Protein AF-A0A838VPT1-F1 (afdb_monomer_lite)

Foldseek 3Di:
DPDPPPQLDDPVRLVVLVPDPDDPVVSVVSSVVSSVVVVLVVLCVVVVHDSVPDDPVSVVVVVVVVD

pLDDT: mean 87.36, std 16.13, range [33.59, 97.81]

Sequence (67 aa):
MQQPSEQFLTLEESAKVDAALLSSPEKFLARLTMSSLKLLKHIAQESDVAIEDLTPQQVIAWFEKDG

Secondary structure (DSSP, 8-state):
-------SS-HHHHHHHHHSS--HHHHHHHHHHHHHHHHHHHHHHHTTS-GGG--HHHHHHHHHTT-

Structure (mmCIF, N/CA/C/O backbone):
data_AF-A0A838VPT1-F1
#
_entry.id   AF-A0A838VPT1-F1
#
loop_
_atom_site.group_PDB
_atom_site.id
_atom_site.type_symbol
_atom_site.label_atom_id
_atom_site.label_alt_id
_atom_site.label_comp_id
_atom_site.label_asym_id
_atom_site.label_entity_id
_atom_site.label_seq_id
_atom_site.pdbx_PDB_ins_code
_atom_site.Cartn_x
_atom_site.Cartn_y
_atom_site.Cartn_z
_atom_site.occupancy
_atom_site.B_iso_or_equiv
_atom_site.auth_seq_id
_atom_site.auth_comp_id
_atom_site.auth_asym_id
_atom_site.auth_atom_id
_atom_site.pdbx_PDB_model_num
ATOM 1 N N . MET A 1 1 ? 20.106 18.348 12.007 1.00 33.59 1 MET A N 1
ATOM 2 C CA . MET A 1 1 ? 19.752 16.928 12.190 1.00 33.59 1 MET A CA 1
ATOM 3 C C . MET A 1 1 ? 18.665 16.622 11.173 1.00 33.59 1 MET A C 1
ATOM 5 O O . MET A 1 1 ? 17.540 17.051 11.382 1.00 33.59 1 MET A O 1
ATOM 9 N N . GLN A 1 2 ? 19.007 16.039 10.020 1.00 38.78 2 GLN A N 1
ATOM 10 C CA . GLN A 1 2 ? 17.984 15.543 9.093 1.00 38.78 2 GLN A CA 1
ATOM 11 C C . GLN A 1 2 ? 17.272 14.402 9.822 1.00 38.78 2 GLN A C 1
ATOM 13 O O . GLN A 1 2 ? 17.936 13.456 10.246 1.00 38.78 2 GLN A O 1
ATOM 18 N N . GLN A 1 3 ? 15.963 14.535 10.056 1.00 40.06 3 GLN A N 1
ATOM 19 C CA . GLN A 1 3 ? 15.150 13.414 10.524 1.00 40.06 3 GLN A CA 1
ATOM 20 C C . GLN A 1 3 ? 15.409 12.247 9.563 1.00 40.06 3 GLN A C 1
ATOM 22 O O . GLN A 1 3 ? 15.467 12.502 8.356 1.00 40.06 3 GLN A O 1
ATOM 27 N N . PRO A 1 4 ? 15.636 11.012 10.046 1.00 46.25 4 PRO A N 1
ATOM 28 C CA . PRO A 1 4 ? 15.725 9.870 9.154 1.00 46.25 4 PRO A CA 1
ATOM 29 C C . PRO A 1 4 ? 14.401 9.844 8.400 1.00 46.25 4 PRO A C 1
ATOM 31 O O . PRO A 1 4 ? 13.359 9.607 9.000 1.00 46.25 4 PRO A O 1
ATOM 34 N N . SER A 1 5 ? 14.440 10.226 7.122 1.00 50.84 5 SER A N 1
ATOM 35 C CA . SER A 1 5 ? 13.293 10.195 6.227 1.00 50.84 5 SER A CA 1
ATOM 36 C C . SER A 1 5 ? 12.676 8.822 6.395 1.00 50.84 5 SER A C 1
ATOM 38 O O . SER A 1 5 ? 13.374 7.848 6.106 1.00 50.84 5 SER A O 1
ATOM 40 N N . GLU A 1 6 ? 11.466 8.759 6.958 1.00 52.78 6 GLU A N 1
ATOM 41 C CA . GLU A 1 6 ? 10.772 7.516 7.276 1.00 52.78 6 GLU A CA 1
ATOM 42 C C . GLU A 1 6 ? 10.903 6.598 6.074 1.00 52.78 6 GLU A C 1
ATOM 44 O O . GLU A 1 6 ? 10.368 6.850 4.992 1.00 52.78 6 GLU A O 1
ATOM 49 N N . GLN A 1 7 ? 11.764 5.597 6.214 1.00 60.84 7 GLN A N 1
ATOM 50 C CA . GLN A 1 7 ? 12.099 4.741 5.101 1.00 60.84 7 GLN A CA 1
ATOM 51 C C . GLN A 1 7 ? 10.937 3.756 5.006 1.00 60.84 7 GLN A C 1
ATOM 53 O O . GLN A 1 7 ? 10.946 2.697 5.625 1.00 60.84 7 GLN A O 1
ATOM 58 N N . PHE A 1 8 ? 9.882 4.156 4.290 1.00 69.56 8 PHE A N 1
ATOM 59 C CA . PHE A 1 8 ? 8.641 3.384 4.160 1.00 69.56 8 PHE A CA 1
ATOM 60 C C . PHE A 1 8 ? 8.889 1.983 3.580 1.00 69.56 8 PHE A C 1
ATOM 62 O O . PHE A 1 8 ? 8.144 1.032 3.840 1.00 69.56 8 PHE A O 1
ATOM 69 N N . LEU A 1 9 ? 9.981 1.835 2.829 1.00 80.00 9 LEU A N 1
ATOM 70 C CA . LEU A 1 9 ? 10.505 0.559 2.369 1.00 80.00 9 LEU A CA 1
ATOM 71 C C . LEU A 1 9 ? 11.735 0.143 3.158 1.00 80.00 9 LEU A C 1
ATOM 73 O O . LEU A 1 9 ? 12.652 0.934 3.377 1.00 80.00 9 LEU A O 1
ATOM 77 N N . THR A 1 10 ? 11.798 -1.144 3.480 1.00 86.44 10 THR A N 1
ATOM 78 C CA . THR A 1 10 ? 13.018 -1.759 3.986 1.00 86.44 10 THR A CA 1
ATOM 79 C C . THR A 1 10 ? 14.083 -1.791 2.887 1.00 86.44 10 THR A C 1
ATOM 81 O O . THR A 1 10 ? 13.796 -1.689 1.687 1.00 86.44 10 THR A O 1
ATOM 84 N N . LEU A 1 11 ? 15.342 -1.969 3.293 1.00 86.25 11 LEU A N 1
ATOM 85 C CA . LEU A 1 11 ? 16.453 -2.156 2.357 1.00 86.25 11 LEU A CA 1
ATOM 86 C C . LEU A 1 11 ? 16.216 -3.352 1.423 1.00 86.25 11 LEU A C 1
ATOM 88 O O . LEU A 1 11 ? 16.529 -3.277 0.238 1.00 86.25 11 LEU A O 1
ATOM 92 N N . GLU A 1 12 ? 15.611 -4.423 1.939 1.00 89.69 12 GLU A N 1
ATOM 93 C CA . GLU A 1 12 ? 15.278 -5.615 1.158 1.00 89.69 12 GLU A CA 1
ATOM 94 C C . GLU A 1 12 ? 14.232 -5.315 0.075 1.00 89.69 12 GLU A C 1
ATOM 96 O O . GLU A 1 12 ? 14.389 -5.714 -1.078 1.00 89.69 12 GLU A O 1
ATOM 101 N N . GLU A 1 13 ? 13.171 -4.583 0.413 1.00 88.94 13 GLU A N 1
ATOM 102 C CA . GLU A 1 13 ? 12.140 -4.198 -0.555 1.00 88.94 13 GLU A CA 1
ATOM 103 C C . GLU A 1 13 ? 12.684 -3.242 -1.614 1.00 88.94 13 GLU A C 1
ATOM 105 O O . GLU A 1 13 ? 12.379 -3.396 -2.796 1.00 88.94 13 GLU A O 1
ATOM 110 N N . SER A 1 14 ? 13.536 -2.295 -1.215 1.00 88.06 14 SER A N 1
ATOM 111 C CA . SER A 1 14 ? 14.206 -1.409 -2.169 1.00 88.06 14 SER A CA 1
ATOM 112 C C . SER A 1 14 ? 15.101 -2.193 -3.128 1.00 88.06 14 SER A C 1
ATOM 114 O O . SER A 1 14 ? 15.024 -1.967 -4.335 1.00 88.06 14 SER A O 1
ATOM 116 N N . ALA A 1 15 ? 15.862 -3.171 -2.626 1.00 91.25 15 ALA A N 1
ATOM 117 C CA . ALA A 1 15 ? 16.690 -4.039 -3.460 1.00 91.25 15 ALA A CA 1
ATOM 118 C C . ALA A 1 15 ? 15.856 -4.851 -4.469 1.00 91.25 15 ALA A C 1
ATOM 120 O O . ALA A 1 15 ? 16.265 -5.002 -5.620 1.00 91.25 15 ALA A O 1
ATOM 121 N N . LYS A 1 16 ? 14.660 -5.322 -4.081 1.00 93.44 16 LYS A N 1
ATOM 122 C CA . LYS A 1 16 ? 13.728 -6.005 -4.999 1.00 93.44 16 LYS A CA 1
ATOM 123 C C . LYS A 1 16 ? 13.257 -5.087 -6.129 1.00 93.44 16 LYS A C 1
ATOM 125 O O . LYS A 1 16 ? 13.213 -5.522 -7.277 1.00 93.44 16 LYS A O 1
ATOM 130 N N . VAL A 1 17 ? 12.946 -3.823 -5.830 1.00 92.12 17 VAL A N 1
ATOM 131 C CA . VAL A 1 17 ? 12.569 -2.836 -6.858 1.00 92.12 17 VAL A CA 1
ATOM 132 C C . VAL A 1 17 ? 13.748 -2.520 -7.783 1.00 92.12 17 VAL A C 1
ATOM 134 O O . VAL A 1 17 ? 13.565 -2.376 -8.991 1.00 92.12 17 VAL A O 1
ATOM 137 N N . ASP A 1 18 ? 14.967 -2.442 -7.250 1.00 91.38 18 ASP A N 1
ATOM 138 C CA . ASP A 1 18 ? 16.159 -2.166 -8.055 1.00 91.38 18 ASP A CA 1
ATOM 139 C C . ASP A 1 18 ? 16.539 -3.316 -8.988 1.00 91.38 18 ASP A C 1
ATOM 14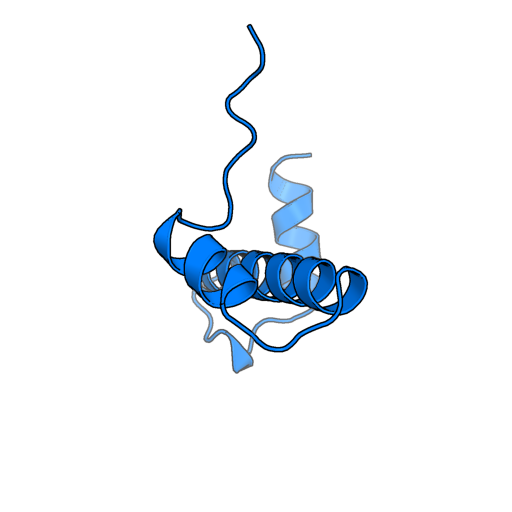1 O O . ASP A 1 18 ? 16.948 -3.060 -10.124 1.00 91.38 18 ASP A O 1
ATOM 145 N N . ALA A 1 19 ? 16.349 -4.558 -8.541 1.00 94.06 19 ALA A N 1
ATOM 146 C CA . ALA A 1 19 ? 16.578 -5.759 -9.336 1.00 94.06 19 ALA A CA 1
ATOM 147 C C . ALA A 1 19 ? 15.509 -5.993 -10.419 1.00 94.06 19 ALA A C 1
ATOM 149 O O . ALA A 1 19 ? 15.744 -6.757 -11.356 1.00 94.06 19 ALA A O 1
ATOM 150 N N . ALA A 1 20 ? 14.339 -5.355 -10.313 1.00 94.94 20 ALA A N 1
ATOM 151 C CA . ALA A 1 20 ? 13.280 -5.489 -11.302 1.00 94.94 20 ALA A CA 1
ATOM 152 C C . ALA A 1 20 ? 13.676 -4.842 -12.641 1.00 94.94 20 ALA A C 1
ATOM 154 O O . ALA A 1 20 ? 14.302 -3.775 -12.682 1.00 94.94 20 ALA A O 1
ATOM 155 N N . LEU A 1 21 ? 13.254 -5.465 -13.745 1.00 96.62 21 LEU A N 1
ATOM 156 C CA . LEU A 1 21 ? 13.433 -4.945 -15.103 1.00 96.62 21 LEU A CA 1
ATOM 157 C C . LEU A 1 21 ? 12.405 -3.836 -15.391 1.00 96.62 21 LEU A C 1
ATOM 159 O O . LEU A 1 21 ? 11.517 -3.984 -16.223 1.00 96.62 21 LEU A O 1
ATOM 163 N N . LEU A 1 22 ? 12.514 -2.746 -14.637 1.00 95.44 22 LEU A N 1
ATOM 164 C CA . LEU A 1 22 ? 11.655 -1.568 -14.692 1.00 95.44 22 LEU A CA 1
ATOM 165 C C . LEU A 1 22 ? 12.486 -0.341 -15.076 1.00 95.44 22 LEU A C 1
ATOM 167 O O . LEU A 1 22 ? 13.643 -0.200 -14.666 1.00 95.44 22 LEU A O 1
ATOM 171 N N . SER A 1 23 ? 11.878 0.579 -15.814 1.00 95.75 23 SER A N 1
ATOM 172 C CA . SER A 1 23 ? 12.422 1.918 -16.034 1.00 95.75 23 SER A CA 1
ATOM 173 C C . SER A 1 23 ? 12.458 2.724 -14.726 1.00 95.75 23 SER A C 1
ATOM 175 O O . SER A 1 23 ? 11.777 2.406 -13.750 1.00 95.75 23 SER A O 1
ATOM 177 N N . SER A 1 24 ? 13.244 3.803 -14.678 1.00 92.38 24 SER A N 1
ATOM 178 C CA . SER A 1 24 ? 13.343 4.646 -13.475 1.00 92.38 24 SER A CA 1
ATOM 179 C C . SER A 1 24 ? 11.989 5.198 -12.986 1.00 92.38 24 SER A C 1
ATOM 181 O O . SER A 1 24 ? 11.747 5.131 -11.778 1.00 92.38 24 SER A O 1
ATOM 183 N N . PRO A 1 25 ? 11.079 5.688 -13.859 1.00 94.56 25 PRO A N 1
ATOM 184 C CA . PRO A 1 25 ? 9.742 6.113 -13.435 1.00 94.56 25 PRO A CA 1
ATOM 185 C C . PRO A 1 25 ? 8.911 4.974 -12.834 1.00 94.56 25 PRO A C 1
ATOM 187 O O . PRO A 1 25 ? 8.253 5.163 -11.814 1.00 94.56 25 PRO A O 1
ATOM 190 N N . GLU A 1 26 ? 8.978 3.777 -13.417 1.00 95.75 26 GLU A N 1
ATOM 191 C CA . GLU A 1 26 ? 8.264 2.602 -12.907 1.00 95.75 26 GLU A CA 1
ATOM 192 C C . GLU A 1 26 ? 8.818 2.152 -11.555 1.00 95.75 26 GLU A C 1
ATOM 194 O O . GLU A 1 26 ? 8.048 1.817 -10.660 1.00 95.75 26 GLU A O 1
ATOM 199 N N . LYS A 1 27 ? 10.141 2.210 -11.356 1.00 93.44 27 LYS A N 1
ATOM 200 C CA . LYS A 1 27 ? 10.757 1.941 -10.049 1.00 93.44 27 LYS A CA 1
ATOM 201 C C . LYS A 1 27 ? 10.303 2.942 -8.992 1.00 93.44 27 LYS A C 1
ATOM 203 O O . LYS A 1 27 ? 10.061 2.554 -7.853 1.00 93.44 27 LYS A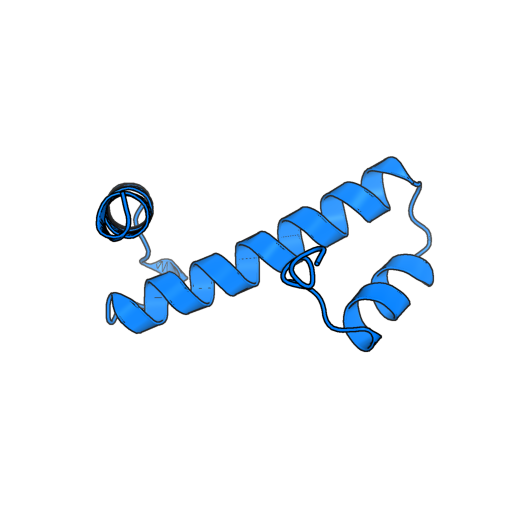 O 1
ATOM 208 N N . PHE A 1 28 ? 10.195 4.225 -9.335 1.00 91.25 28 PHE A N 1
ATOM 209 C CA . PHE A 1 28 ? 9.649 5.228 -8.419 1.00 91.25 28 PHE A CA 1
ATOM 210 C C . PHE A 1 28 ? 8.195 4.910 -8.057 1.00 91.25 28 PHE A C 1
ATOM 212 O O . PHE A 1 28 ? 7.860 4.839 -6.875 1.00 91.25 28 PHE A O 1
ATOM 219 N N . LEU A 1 29 ? 7.359 4.645 -9.064 1.00 95.19 29 LEU A N 1
ATOM 220 C CA . LEU A 1 29 ? 5.953 4.324 -8.855 1.00 95.19 29 LEU A CA 1
ATOM 221 C C . LEU A 1 29 ? 5.783 3.050 -8.018 1.00 95.19 29 LEU A C 1
ATOM 223 O O . LEU A 1 29 ? 5.003 3.051 -7.075 1.00 95.19 29 LEU A O 1
ATOM 227 N N . ALA A 1 30 ? 6.569 2.005 -8.284 1.00 94.44 30 ALA A N 1
ATOM 228 C CA . ALA A 1 30 ? 6.565 0.776 -7.496 1.00 94.44 30 ALA A CA 1
ATOM 229 C C . ALA A 1 30 ? 6.872 1.053 -6.019 1.00 94.44 30 ALA A C 1
ATOM 231 O O . ALA A 1 30 ? 6.170 0.552 -5.138 1.00 94.44 30 ALA A O 1
ATOM 232 N N . ARG A 1 31 ? 7.873 1.900 -5.734 1.00 93.19 31 ARG A N 1
ATOM 233 C CA . ARG A 1 31 ? 8.191 2.272 -4.351 1.00 93.19 31 ARG A CA 1
ATOM 234 C C . ARG A 1 31 ? 7.051 3.030 -3.679 1.00 93.19 31 ARG A C 1
ATOM 236 O O . ARG A 1 31 ? 6.731 2.739 -2.526 1.00 93.19 31 ARG A O 1
ATOM 243 N N . LEU A 1 32 ? 6.437 3.969 -4.399 1.00 92.94 32 LEU A N 1
ATOM 244 C CA . LEU A 1 32 ? 5.294 4.736 -3.911 1.00 92.94 32 LEU A CA 1
ATOM 245 C C . LEU A 1 32 ? 4.112 3.811 -3.602 1.00 92.94 32 LEU A C 1
ATOM 247 O O . LEU A 1 32 ? 3.609 3.825 -2.485 1.00 92.94 32 LEU A O 1
ATOM 251 N N . THR A 1 33 ? 3.730 2.944 -4.540 1.00 95.25 33 THR A N 1
ATOM 252 C CA . THR A 1 33 ? 2.611 2.008 -4.380 1.00 95.25 33 THR A CA 1
ATOM 253 C C . THR A 1 33 ? 2.821 1.049 -3.210 1.00 95.25 33 THR A C 1
ATOM 255 O O . THR A 1 33 ? 1.907 0.847 -2.413 1.00 95.25 33 THR A O 1
ATOM 258 N N . MET A 1 34 ? 4.020 0.478 -3.060 1.00 93.56 34 MET A N 1
ATOM 259 C CA . MET A 1 34 ? 4.331 -0.396 -1.923 1.00 93.56 34 MET A CA 1
ATOM 260 C C . MET A 1 34 ? 4.250 0.349 -0.585 1.00 93.56 34 MET A C 1
ATOM 262 O O . MET A 1 34 ? 3.721 -0.191 0.387 1.00 93.56 34 MET A O 1
ATOM 266 N N . SER A 1 35 ? 4.735 1.592 -0.543 1.00 91.62 35 SER A N 1
ATOM 267 C C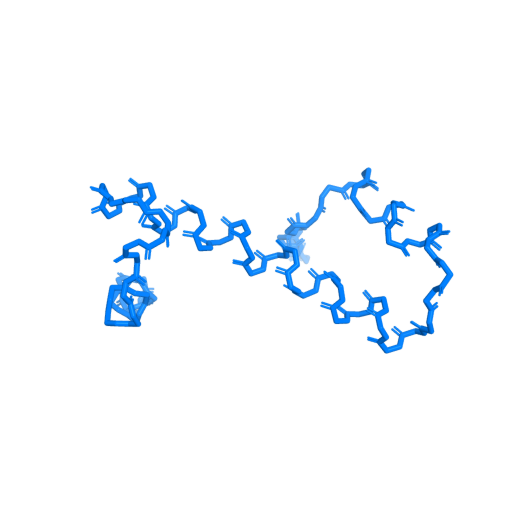A . SER A 1 35 ? 4.652 2.444 0.648 1.00 91.62 35 SER A CA 1
ATOM 268 C C . SER A 1 35 ? 3.195 2.757 1.001 1.00 91.62 35 SER A C 1
ATOM 270 O O . SER A 1 35 ? 2.783 2.561 2.143 1.00 91.62 35 SER A O 1
ATOM 272 N N . SER A 1 36 ? 2.380 3.136 0.010 1.00 93.62 36 SER A N 1
ATOM 273 C CA . SER A 1 36 ? 0.943 3.365 0.188 1.00 93.62 36 SER A CA 1
ATOM 274 C C . SER A 1 36 ? 0.215 2.112 0.677 1.00 93.62 36 SER A C 1
ATOM 276 O O . SER A 1 36 ? -0.621 2.211 1.566 1.00 93.62 36 SER A O 1
ATOM 278 N N . LEU A 1 37 ? 0.549 0.922 0.165 1.00 94.50 37 LEU A N 1
ATOM 279 C CA . LEU A 1 37 ? -0.076 -0.329 0.606 1.00 94.50 37 LEU A CA 1
ATOM 280 C C . LEU A 1 37 ? 0.188 -0.619 2.088 1.00 94.50 37 LEU A C 1
ATOM 282 O O . LEU A 1 37 ? -0.711 -1.065 2.797 1.00 94.50 37 LEU A O 1
ATOM 286 N N . LYS A 1 38 ? 1.413 -0.384 2.570 1.00 92.88 38 LYS A N 1
ATOM 287 C CA . LYS A 1 38 ? 1.731 -0.544 3.995 1.00 92.88 38 LYS A CA 1
ATOM 288 C C . LYS A 1 38 ? 0.949 0.430 4.861 1.00 92.88 38 LYS A C 1
ATOM 290 O O . LYS A 1 38 ? 0.426 0.019 5.892 1.00 92.88 38 LYS A O 1
ATOM 295 N N . LEU A 1 39 ? 0.840 1.680 4.417 1.00 92.69 39 LEU A N 1
ATOM 296 C CA . LEU A 1 39 ? 0.058 2.686 5.120 1.00 92.69 39 LEU A CA 1
ATOM 297 C C . LEU A 1 39 ? -1.422 2.290 5.180 1.00 92.69 39 LEU A C 1
ATOM 299 O O . LEU A 1 39 ? -1.999 2.276 6.256 1.00 92.69 39 LEU A O 1
ATOM 303 N N . LEU A 1 40 ? -2.017 1.853 4.066 1.00 95.25 40 LEU A N 1
ATOM 304 C CA . LEU A 1 40 ? -3.408 1.383 4.042 1.00 95.25 40 LEU A CA 1
ATOM 305 C C . LEU A 1 40 ? -3.639 0.184 4.975 1.00 95.25 40 LEU A C 1
ATOM 307 O O . LEU A 1 40 ? -4.659 0.134 5.655 1.00 95.25 40 LEU A O 1
ATOM 311 N N . LYS A 1 41 ? -2.684 -0.754 5.065 1.00 95.38 41 LYS A N 1
ATOM 312 C CA . LYS A 1 41 ? -2.746 -1.857 6.043 1.00 95.38 41 LYS A CA 1
ATOM 313 C C . LYS A 1 41 ? -2.753 -1.344 7.478 1.00 95.38 41 LYS A C 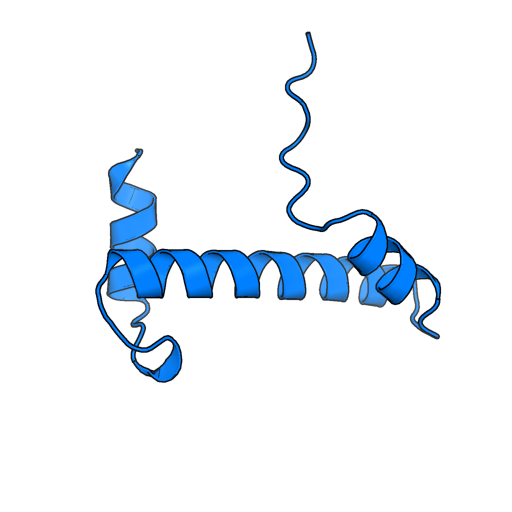1
ATOM 315 O O . LYS A 1 41 ? -3.510 -1.859 8.292 1.00 95.38 41 LYS A O 1
ATOM 320 N N . HIS A 1 42 ? -1.927 -0.348 7.775 1.00 94.25 42 HIS A N 1
ATOM 321 C CA . HIS A 1 42 ? -1.863 0.253 9.100 1.00 94.25 42 HIS A CA 1
ATOM 322 C C . HIS A 1 42 ? -3.168 0.982 9.457 1.00 94.25 42 HIS A C 1
ATOM 324 O O . HIS A 1 42 ? -3.737 0.724 10.513 1.00 94.25 42 HIS A O 1
ATOM 330 N N . ILE A 1 43 ? -3.711 1.784 8.535 1.00 95.06 43 ILE A N 1
ATOM 331 C CA . ILE A 1 43 ? -5.000 2.474 8.714 1.00 95.06 43 ILE A CA 1
ATOM 332 C C . ILE A 1 43 ? -6.136 1.468 8.945 1.00 95.06 43 ILE A C 1
ATOM 334 O O . ILE A 1 43 ? -6.971 1.672 9.828 1.00 95.06 43 ILE A O 1
ATOM 338 N N . ALA A 1 44 ? -6.171 0.376 8.174 1.00 96.69 44 ALA A N 1
ATOM 339 C CA . ALA A 1 44 ? -7.170 -0.681 8.329 1.00 96.69 44 ALA A CA 1
ATOM 340 C C . ALA A 1 44 ? -7.083 -1.354 9.709 1.00 96.69 44 ALA A C 1
ATOM 342 O O . ALA A 1 44 ? -8.106 -1.530 10.367 1.00 96.69 44 ALA A O 1
ATOM 343 N N . GLN A 1 45 ? -5.864 -1.645 10.182 1.00 96.06 45 GLN A N 1
ATOM 344 C CA . GLN A 1 45 ? -5.626 -2.192 11.521 1.00 96.06 45 GLN A CA 1
ATOM 345 C C . GLN A 1 45 ? -6.110 -1.252 12.630 1.00 96.06 45 GLN A C 1
ATOM 347 O O . GLN A 1 45 ? -6.762 -1.705 13.563 1.00 96.06 45 GLN A O 1
ATOM 352 N N . GLU A 1 46 ? -5.824 0.047 12.536 1.00 94.88 46 GLU A N 1
ATOM 353 C CA . GLU A 1 46 ? -6.289 1.019 13.533 1.00 94.88 46 GLU A CA 1
ATOM 354 C C . GLU A 1 46 ? -7.799 1.256 13.499 1.00 94.88 46 GLU A C 1
ATOM 356 O O . GLU A 1 46 ? -8.403 1.600 14.514 1.00 94.88 46 GLU A O 1
ATOM 361 N N . SER A 1 47 ? -8.409 1.091 12.327 1.00 94.06 47 SER A N 1
ATOM 362 C CA . SER A 1 47 ? -9.850 1.248 12.130 1.00 94.06 47 SER A CA 1
ATOM 363 C C . SER A 1 47 ? -10.640 -0.026 12.451 1.00 94.06 47 SER A C 1
ATOM 365 O O . SER A 1 47 ? -11.863 0.007 12.350 1.00 94.06 47 SER A O 1
ATOM 367 N N . ASP A 1 48 ? -9.959 -1.118 12.820 1.00 95.62 48 ASP A N 1
ATOM 368 C CA . ASP A 1 48 ? -10.526 -2.453 13.067 1.00 95.62 48 ASP A CA 1
ATOM 369 C C . ASP A 1 48 ? -11.418 -2.953 11.913 1.00 95.62 48 ASP A C 1
ATOM 371 O O . ASP A 1 48 ? -12.500 -3.505 12.108 1.00 95.62 48 ASP A O 1
ATOM 375 N N . VAL A 1 49 ? -10.967 -2.728 10.674 1.00 96.56 49 VAL A N 1
ATOM 376 C CA . VAL A 1 49 ? -11.633 -3.209 9.454 1.00 96.56 49 VAL A CA 1
ATOM 377 C C . VAL A 1 49 ? -10.666 -4.010 8.592 1.00 96.56 49 VAL A C 1
ATOM 379 O O . VAL A 1 49 ? -9.448 -3.825 8.649 1.00 96.56 49 VAL A O 1
ATOM 382 N N . ALA A 1 50 ? -11.201 -4.899 7.756 1.00 97.75 50 ALA A N 1
ATOM 383 C CA . ALA A 1 50 ? -10.398 -5.539 6.726 1.00 97.75 50 ALA A CA 1
ATOM 384 C C . ALA A 1 50 ? -9.910 -4.482 5.716 1.00 97.75 50 ALA A C 1
ATOM 386 O O . ALA A 1 50 ? -10.585 -3.480 5.473 1.00 97.75 50 ALA A O 1
ATOM 387 N N . ILE A 1 51 ? -8.730 -4.678 5.118 1.00 96.94 51 ILE A N 1
ATOM 388 C CA . ILE A 1 51 ? -8.172 -3.690 4.176 1.00 96.94 51 ILE A CA 1
ATOM 389 C C . ILE A 1 51 ? -9.057 -3.526 2.933 1.00 96.94 51 ILE A C 1
ATOM 391 O O . ILE A 1 51 ? -9.132 -2.437 2.373 1.00 96.94 51 ILE A O 1
ATOM 395 N N . GLU A 1 52 ? -9.744 -4.591 2.524 1.00 97.06 52 GLU A N 1
ATOM 396 C CA . GLU A 1 52 ? -10.740 -4.593 1.451 1.00 97.06 52 GLU A CA 1
ATOM 397 C C . GLU A 1 52 ? -11.995 -3.766 1.766 1.00 97.06 52 GLU A C 1
ATOM 399 O O . GLU A 1 52 ? -12.642 -3.283 0.837 1.00 97.06 52 GLU A O 1
ATOM 404 N N . ASP A 1 53 ? -12.297 -3.556 3.048 1.00 97.81 53 ASP A N 1
ATOM 405 C CA . ASP A 1 53 ? -13.448 -2.780 3.519 1.00 97.81 53 ASP A CA 1
ATOM 406 C C . ASP A 1 53 ? -13.074 -1.328 3.860 1.00 97.81 53 ASP A C 1
ATOM 408 O O . ASP A 1 53 ? -13.939 -0.522 4.212 1.00 97.81 53 ASP A O 1
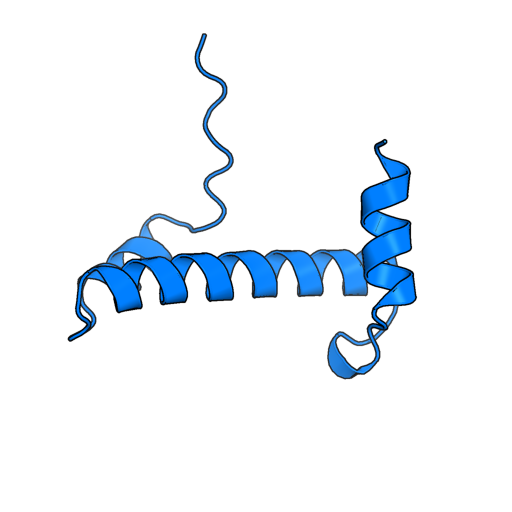ATOM 412 N N . LEU A 1 54 ? -11.787 -0.971 3.760 1.00 97.25 54 LEU A N 1
ATOM 413 C CA . LEU A 1 54 ? -11.305 0.363 4.087 1.00 97.25 54 LEU A CA 1
ATOM 414 C C . LEU A 1 54 ? -11.873 1.400 3.110 1.00 97.25 54 LEU A C 1
ATOM 416 O O . LEU A 1 54 ? -11.616 1.379 1.905 1.00 97.25 54 LEU A O 1
ATOM 420 N N . THR A 1 55 ? -12.625 2.354 3.649 1.00 97.38 55 THR A N 1
ATOM 421 C CA . THR A 1 55 ? -13.281 3.397 2.855 1.00 97.38 55 THR A CA 1
ATOM 422 C C . THR A 1 55 ? -12.397 4.635 2.673 1.00 97.38 55 THR A C 1
ATOM 424 O O . THR A 1 55 ? -11.597 4.965 3.555 1.00 97.38 55 THR A O 1
ATOM 427 N N . PRO A 1 56 ? -12.575 5.407 1.582 1.00 96.50 56 PRO A N 1
ATOM 428 C CA . PRO A 1 56 ? -11.897 6.693 1.417 1.00 96.50 56 PRO A CA 1
ATOM 429 C C . PRO A 1 56 ? -12.128 7.650 2.592 1.00 96.50 56 PRO A C 1
ATOM 431 O O . PRO A 1 56 ? -11.218 8.369 2.986 1.00 96.50 56 PRO A O 1
ATOM 434 N N . GLN A 1 57 ? -13.328 7.641 3.179 1.00 96.50 57 GLN A N 1
ATOM 435 C CA . GLN A 1 57 ? -13.676 8.478 4.324 1.00 96.50 57 GLN A CA 1
ATOM 436 C C . GLN A 1 57 ? -12.859 8.113 5.566 1.00 96.50 57 GLN A C 1
ATOM 438 O O . GLN A 1 57 ? -12.391 9.012 6.253 1.00 96.50 57 GLN A O 1
ATOM 443 N N . GLN A 1 58 ? -12.646 6.822 5.838 1.00 95.94 58 GLN A N 1
ATOM 444 C CA . GLN A 1 58 ? -11.785 6.379 6.942 1.00 95.94 58 GLN A CA 1
ATOM 445 C C . GLN A 1 58 ? -10.325 6.769 6.713 1.00 95.94 58 GLN A C 1
ATOM 447 O O . GLN A 1 58 ? -9.663 7.195 7.652 1.00 95.94 58 GLN A O 1
ATOM 452 N N . VAL A 1 59 ? -9.836 6.679 5.471 1.00 95.62 59 VAL A N 1
ATOM 453 C CA . VAL A 1 59 ? -8.480 7.129 5.120 1.00 95.62 59 VAL A CA 1
ATOM 454 C C . VAL A 1 59 ? -8.328 8.632 5.355 1.00 95.62 59 VAL A C 1
ATOM 456 O O . VAL A 1 59 ? -7.378 9.042 6.012 1.00 95.62 59 VAL A O 1
ATOM 459 N N . ILE A 1 60 ? -9.269 9.450 4.868 1.00 95.38 60 ILE A N 1
ATOM 460 C CA . ILE A 1 60 ? -9.265 10.906 5.090 1.00 95.38 60 ILE A CA 1
ATOM 461 C C . ILE A 1 60 ? -9.306 11.212 6.589 1.00 95.38 60 ILE A C 1
ATOM 463 O O . ILE A 1 60 ? -8.436 11.919 7.085 1.00 95.38 60 ILE A O 1
ATOM 467 N N . ALA A 1 61 ? -10.254 10.615 7.316 1.00 94.94 61 ALA A N 1
ATOM 468 C CA . ALA A 1 61 ? -10.401 10.825 8.750 1.00 94.94 61 ALA A CA 1
ATOM 469 C C . ALA A 1 61 ? -9.150 10.404 9.534 1.00 94.94 61 ALA A C 1
ATOM 471 O O . ALA A 1 61 ? -8.828 11.026 10.539 1.00 94.94 61 ALA A O 1
ATOM 472 N N . TRP A 1 62 ? -8.436 9.362 9.096 1.00 94.88 62 TRP A N 1
ATOM 473 C CA . 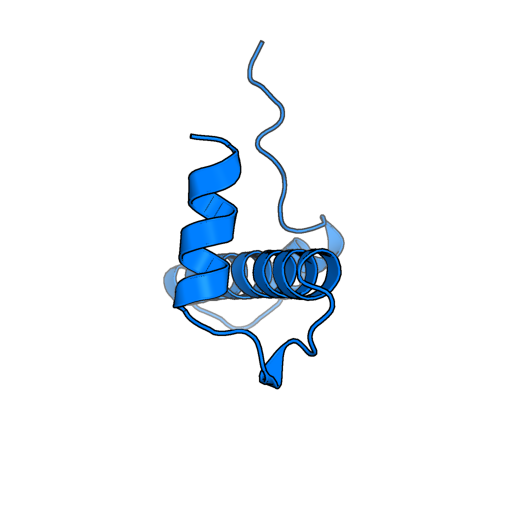TRP A 1 62 ? -7.169 8.960 9.701 1.00 94.88 62 TRP A CA 1
ATOM 474 C C . TRP A 1 62 ? -6.089 10.031 9.519 1.00 94.88 62 TRP A C 1
ATOM 476 O O . TRP A 1 62 ? -5.462 10.416 10.497 1.00 94.88 62 TRP A O 1
ATOM 486 N N . PHE A 1 63 ? -5.931 10.580 8.309 1.00 93.62 63 PHE A N 1
ATOM 487 C CA . PHE A 1 63 ? -4.992 11.683 8.062 1.00 93.62 63 PHE A CA 1
ATOM 488 C C . PHE A 1 63 ? -5.356 12.969 8.818 1.00 93.62 63 PHE A C 1
ATOM 490 O O . PHE A 1 63 ? -4.466 13.728 9.187 1.00 93.62 63 PHE A O 1
ATOM 497 N N . GLU A 1 64 ? -6.643 13.221 9.056 1.00 94.50 64 GLU A N 1
ATOM 498 C CA . GLU A 1 64 ? -7.116 14.383 9.819 1.00 94.50 64 GLU A CA 1
ATOM 499 C C . GLU A 1 64 ? -6.882 14.258 11.338 1.00 94.50 64 GLU A C 1
ATOM 501 O O . GLU A 1 64 ? -6.933 15.272 12.029 1.00 94.50 64 GLU A O 1
ATOM 506 N N . LYS A 1 65 ? -6.610 13.058 11.882 1.00 85.94 65 LYS A N 1
ATOM 507 C CA . LYS A 1 65 ? -6.388 12.858 13.333 1.00 85.94 65 LYS A CA 1
ATOM 508 C C . LYS A 1 65 ? -5.099 13.498 13.861 1.00 85.94 65 LYS A C 1
ATOM 510 O O . LYS A 1 65 ? -5.072 13.866 15.033 1.00 85.94 65 LYS A O 1
ATOM 515 N N . ASP A 1 66 ? -4.071 13.615 13.022 1.00 63.78 66 ASP A N 1
ATOM 516 C CA . ASP A 1 66 ? -2.756 14.175 13.379 1.00 63.78 66 ASP A CA 1
ATOM 517 C C . ASP A 1 66 ? -2.558 15.627 12.883 1.00 63.78 66 ASP A C 1
ATOM 519 O O . ASP A 1 66 ? -1.455 16.173 12.989 1.00 63.78 66 ASP A O 1
ATOM 523 N N . GLY A 1 67 ? -3.607 16.235 12.308 1.00 52.91 67 GLY A N 1
ATOM 524 C CA . GLY A 1 67 ? -3.616 17.600 11.761 1.00 52.91 67 GLY A CA 1
ATOM 525 C C . GLY A 1 67 ? -3.906 18.706 12.771 1.00 52.91 67 GLY A C 1
ATOM 526 O O . GLY A 1 67 ? -4.626 18.457 13.764 1.00 52.91 67 GLY A O 1
#

Radius of gyration: 14.49 Å; chains: 1; bounding box: 33×24×30 Å